Protein AF-A0A1R2BS13-F1 (afdb_monomer_lite)

pLDDT: mean 83.53, std 13.41, range [43.5, 97.75]

Foldseek 3Di:
DQVVLPHPVLQLVLLVQLLVLLCVDPVRNVVRVPDDPVVSSVVSVVLVVLLVVPDPPVVQVVLLVVQPPVQAALVNLVSSLVSSLVSCVVSPNDPVSNVSSSVRSVVNSVSHHPPDDPPD

Organism: NCBI:txid5963

InterPro domains:
  IPR009050 Globin-like superfamily [SSF46458] (3-111)
  IPR012292 Globin/Protoglobin [G3DSA:1.10.490.10] (1-117)

Radius of gyration: 13.78 Å; chains: 1; bounding box: 29×32×34 Å

Sequence (120 aa):
MINRYGGTKFWDEVADKFHEKLKADYYLRSFFERRCPIHAKAINLNIFRAGFGQEARYYVDAIKEAHEGRGITIEQFIRFTNCLRNTLIEEGVEESDIHLILERVGSYSSQVAEDYDDNY

Secondary structure (DSSP, 8-state):
-GGGGTSHHHHHHHHHHHHHHHHHSTTTHHHHTTS-HHHHHHHHHHHHHHHTTSSTTHHHHHHHHHHTTS---HHHHHHHHHHHHHHHHHTT--HHHHHHHHHHHHTTHHHH-TT--S--

Structure (mmCIF, N/CA/C/O backbone):
data_AF-A0A1R2BS13-F1
#
_entry.id   AF-A0A1R2BS13-F1
#
loop_
_atom_site.group_PDB
_atom_site.id
_atom_site.type_symbol
_atom_site.label_atom_id
_atom_site.label_alt_id
_atom_site.label_comp_id
_atom_site.label_asym_id
_atom_site.label_entity_id
_atom_site.label_seq_id
_atom_site.pdbx_PDB_ins_code
_atom_site.Cartn_x
_atom_site.Cartn_y
_atom_site.Cartn_z
_atom_site.occupancy
_atom_site.B_iso_or_equiv
_atom_site.auth_seq_id
_atom_site.auth_comp_id
_atom_site.auth_asym_id
_atom_site.auth_atom_id
_atom_site.pdbx_PDB_model_num
ATOM 1 N N . MET A 1 1 ? -1.529 0.289 18.828 1.00 78.00 1 MET A N 1
ATOM 2 C CA . MET A 1 1 ? -2.310 0.388 17.577 1.00 78.00 1 MET A CA 1
ATOM 3 C C . MET A 1 1 ? -3.242 -0.808 17.371 1.00 78.00 1 MET A C 1
ATOM 5 O O . MET A 1 1 ? -4.441 -0.597 17.389 1.00 78.00 1 MET A O 1
ATOM 9 N N . ILE A 1 2 ? -2.753 -2.057 17.289 1.00 79.19 2 ILE A N 1
ATOM 10 C CA . ILE A 1 2 ? -3.597 -3.244 16.995 1.00 79.19 2 ILE A CA 1
ATOM 11 C C . ILE A 1 2 ? -4.868 -3.350 17.862 1.00 79.19 2 ILE A C 1
ATOM 13 O O . ILE A 1 2 ? -5.973 -3.415 17.331 1.00 79.19 2 ILE A O 1
ATOM 17 N N . ASN A 1 3 ? -4.728 -3.309 19.191 1.00 85.38 3 ASN A N 1
ATOM 18 C CA . ASN A 1 3 ? -5.862 -3.471 20.114 1.00 85.38 3 ASN A CA 1
ATOM 19 C C . ASN A 1 3 ? -6.850 -2.293 20.101 1.00 85.38 3 ASN A C 1
ATOM 21 O O . ASN A 1 3 ? -7.991 -2.466 20.515 1.00 85.38 3 ASN A O 1
ATOM 25 N N . ARG A 1 4 ? -6.432 -1.115 19.617 1.00 88.31 4 ARG A N 1
ATOM 26 C CA . ARG A 1 4 ? -7.264 0.099 19.583 1.00 88.31 4 ARG A CA 1
ATOM 27 C C . ARG A 1 4 ? -8.486 -0.069 18.679 1.00 88.31 4 ARG A C 1
ATOM 29 O O . ARG A 1 4 ? -9.536 0.477 18.983 1.00 88.31 4 ARG A O 1
ATOM 36 N N . TYR A 1 5 ? -8.343 -0.857 17.617 1.00 88.75 5 TYR A N 1
ATOM 37 C CA . TYR A 1 5 ? -9.367 -1.045 16.593 1.00 88.75 5 TYR A CA 1
ATOM 38 C C . TYR A 1 5 ? -10.061 -2.412 16.674 1.00 88.75 5 TYR A C 1
ATOM 40 O O . TYR A 1 5 ? -10.667 -2.852 15.715 1.00 88.75 5 TYR A O 1
ATOM 48 N N . GLY A 1 6 ? -9.982 -3.123 17.805 1.00 85.81 6 GLY A N 1
ATOM 49 C CA . GLY A 1 6 ? -10.610 -4.449 17.939 1.00 85.81 6 GLY A CA 1
ATOM 50 C C . GLY A 1 6 ? -9.686 -5.629 17.616 1.00 85.81 6 GLY A C 1
ATOM 51 O O . GLY A 1 6 ? -10.146 -6.760 17.455 1.00 85.81 6 GLY A O 1
ATOM 52 N N . GLY A 1 7 ? -8.372 -5.394 17.576 1.00 87.12 7 GLY A N 1
ATOM 53 C CA . GLY A 1 7 ? -7.369 -6.452 17.481 1.00 87.12 7 GLY A CA 1
ATOM 54 C C . GLY A 1 7 ? -7.255 -7.060 16.084 1.00 87.12 7 GLY A C 1
ATOM 55 O O . GLY A 1 7 ? -7.619 -6.447 15.085 1.00 87.12 7 GLY A O 1
ATOM 56 N N . THR A 1 8 ? -6.717 -8.279 16.003 1.00 82.00 8 THR A N 1
ATOM 57 C CA . THR A 1 8 ? -6.395 -8.948 14.730 1.00 82.00 8 THR A CA 1
ATOM 58 C C . THR A 1 8 ? -7.591 -9.080 13.794 1.00 82.00 8 THR A C 1
ATOM 60 O O . THR A 1 8 ? -7.423 -8.921 12.594 1.00 82.00 8 THR A O 1
ATOM 63 N N . LYS A 1 9 ? -8.798 -9.305 14.326 1.00 86.56 9 LYS A N 1
ATOM 64 C CA . LYS A 1 9 ? -10.006 -9.458 13.506 1.00 86.56 9 LYS A CA 1
ATOM 65 C C . LYS A 1 9 ? -10.280 -8.224 12.638 1.00 86.56 9 LYS A C 1
ATOM 67 O O . LYS A 1 9 ? -10.570 -8.370 11.460 1.00 86.56 9 LYS A O 1
ATOM 72 N N . PHE A 1 10 ? -10.146 -7.029 13.205 1.00 89.88 10 PHE A N 1
ATOM 73 C CA . PHE A 1 10 ? -10.323 -5.789 12.453 1.00 89.88 10 PHE A CA 1
ATOM 74 C C . PHE A 1 10 ? -9.288 -5.656 11.336 1.00 89.88 10 PHE A C 1
ATOM 76 O O . PHE A 1 10 ? -9.630 -5.386 10.192 1.00 89.88 10 PHE A O 1
ATO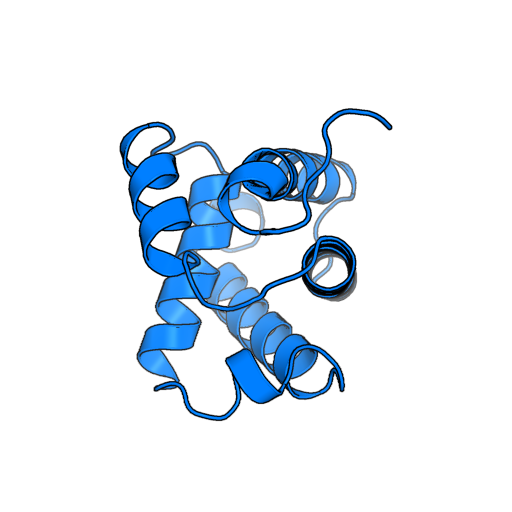M 83 N N . TRP A 1 11 ? -8.014 -5.909 11.642 1.00 86.56 11 TRP A N 1
ATOM 84 C CA . TRP A 1 11 ? -6.940 -5.790 10.652 1.00 86.56 11 TRP A CA 1
ATOM 85 C C . TRP A 1 11 ? -7.000 -6.866 9.563 1.00 86.56 11 TRP A C 1
ATOM 87 O O . TRP A 1 11 ? -6.569 -6.614 8.442 1.00 86.56 11 TRP A O 1
ATOM 97 N N . ASP A 1 12 ? -7.572 -8.031 9.864 1.00 84.50 12 ASP A N 1
ATOM 98 C CA . ASP A 1 12 ? -7.918 -9.047 8.872 1.00 84.50 12 ASP A CA 1
ATOM 99 C C . ASP A 1 12 ? -8.978 -8.527 7.887 1.00 84.50 12 ASP A C 1
ATOM 101 O O . ASP A 1 12 ? -8.808 -8.663 6.679 1.00 84.50 12 ASP A O 1
ATOM 105 N N . GLU A 1 13 ? -10.044 -7.899 8.388 1.00 88.62 13 GLU A N 1
ATOM 106 C CA . GLU A 1 13 ? -11.114 -7.329 7.555 1.00 88.62 13 GLU A CA 1
ATOM 107 C C . GLU A 1 13 ? -10.601 -6.154 6.701 1.00 88.62 13 GLU A C 1
ATOM 109 O O . GLU A 1 13 ? -10.913 -6.062 5.510 1.00 88.62 13 GLU A O 1
ATOM 114 N N . VAL A 1 14 ? -9.739 -5.303 7.270 1.00 90.50 14 VAL A N 1
ATOM 115 C CA . VAL A 1 14 ? -9.042 -4.228 6.542 1.00 90.50 14 VAL A CA 1
ATOM 116 C C . VAL A 1 14 ? -8.163 -4.818 5.432 1.00 90.50 14 VAL A C 1
ATOM 118 O O . VAL A 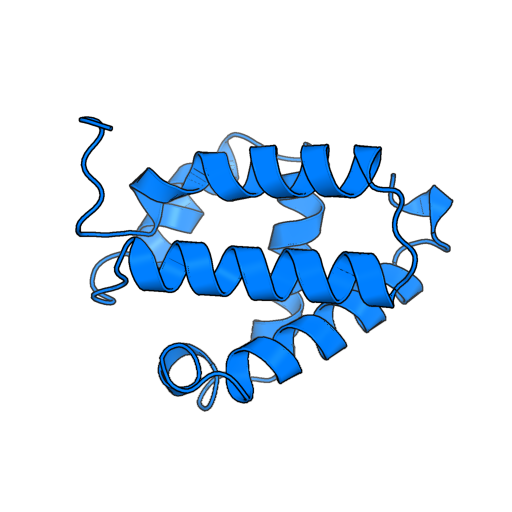1 14 ? -8.171 -4.320 4.307 1.00 90.50 14 VAL A O 1
ATOM 121 N N . ALA A 1 15 ? -7.419 -5.893 5.712 1.00 86.69 15 ALA A N 1
ATOM 122 C CA . ALA A 1 15 ? -6.557 -6.557 4.735 1.00 86.69 15 ALA A CA 1
ATOM 123 C C . ALA A 1 15 ? -7.341 -7.148 3.554 1.00 86.69 15 ALA A C 1
ATOM 125 O O . ALA A 1 15 ? -6.869 -7.067 2.414 1.00 86.69 15 ALA A O 1
ATOM 126 N N . ASP A 1 16 ? -8.523 -7.710 3.814 1.00 87.62 16 ASP A N 1
ATOM 127 C CA . ASP A 1 16 ? -9.402 -8.265 2.783 1.00 87.62 16 ASP A CA 1
ATOM 128 C C . ASP A 1 16 ? -9.967 -7.144 1.888 1.00 87.62 16 ASP A C 1
ATOM 130 O O . ASP A 1 16 ? -9.863 -7.211 0.660 1.00 87.62 16 ASP A O 1
ATOM 134 N N . LYS A 1 17 ? -10.472 -6.051 2.479 1.00 91.75 17 LYS A N 1
ATOM 135 C CA . LYS A 1 17 ? -10.977 -4.884 1.728 1.00 91.75 17 LYS A CA 1
ATOM 136 C C . LYS A 1 17 ? -9.887 -4.191 0.915 1.00 91.75 17 LYS A C 1
ATOM 138 O O . LYS A 1 17 ? -10.116 -3.815 -0.236 1.00 91.75 17 LYS A O 1
ATOM 143 N N . PHE A 1 18 ? -8.688 -4.072 1.481 1.00 91.94 18 PHE A N 1
ATOM 144 C CA . PHE A 1 18 ? -7.534 -3.532 0.774 1.00 91.94 18 PHE A CA 1
ATOM 145 C C . PHE A 1 18 ? -7.190 -4.381 -0.455 1.00 91.94 18 PHE A C 1
ATOM 147 O O . PHE A 1 18 ? -6.974 -3.839 -1.539 1.00 91.94 18 PHE A O 1
ATOM 154 N N . HIS A 1 19 ? -7.205 -5.711 -0.321 1.00 87.88 19 HIS A N 1
ATOM 155 C CA . HIS A 1 19 ? -6.928 -6.612 -1.437 1.00 87.88 19 HIS A CA 1
ATOM 156 C C . HIS A 1 19 ? -7.928 -6.455 -2.587 1.00 87.88 19 HIS A C 1
ATOM 158 O O . HIS A 1 19 ? -7.529 -6.419 -3.753 1.00 87.88 19 HIS A O 1
ATOM 164 N N . GLU A 1 20 ? -9.215 -6.312 -2.274 1.00 90.94 20 GLU A N 1
ATOM 165 C CA . GLU A 1 20 ? -10.234 -6.096 -3.301 1.00 90.94 20 GLU A CA 1
ATOM 166 C C . GLU A 1 20 ? -10.038 -4.762 -4.035 1.00 90.94 20 GLU A C 1
ATOM 168 O O . GLU A 1 20 ? -10.183 -4.722 -5.257 1.00 90.94 20 GLU A O 1
ATOM 173 N N . LYS A 1 21 ? -9.594 -3.695 -3.353 1.00 93.62 21 LYS A N 1
ATOM 174 C CA . LYS A 1 21 ? -9.224 -2.439 -4.033 1.00 93.62 21 LYS A CA 1
ATOM 175 C C . LYS A 1 21 ? -8.027 -2.611 -4.968 1.00 93.62 21 LYS A C 1
ATOM 177 O O . LYS A 1 21 ? -8.067 -2.114 -6.089 1.00 93.62 21 LYS A O 1
ATOM 182 N N . LEU A 1 22 ? -7.000 -3.357 -4.554 1.00 92.12 22 LEU A N 1
ATOM 183 C CA . LEU A 1 22 ? -5.838 -3.646 -5.407 1.00 92.12 22 LEU A CA 1
ATOM 184 C C . LEU A 1 22 ? -6.222 -4.430 -6.672 1.00 92.12 22 LEU A C 1
ATOM 186 O O . LEU A 1 22 ? -5.651 -4.202 -7.734 1.00 92.12 22 LEU A O 1
ATOM 190 N N . LYS A 1 23 ? -7.197 -5.340 -6.576 1.00 91.50 23 LYS A N 1
ATOM 191 C CA . LYS A 1 23 ? -7.719 -6.100 -7.724 1.00 91.50 23 LYS A CA 1
ATOM 192 C C . LYS A 1 23 ? -8.657 -5.287 -8.614 1.00 91.50 23 LYS A C 1
ATOM 194 O O . LYS A 1 23 ? -8.718 -5.539 -9.813 1.00 91.50 23 LYS A O 1
ATOM 199 N N . ALA A 1 24 ? -9.400 -4.345 -8.040 1.00 94.44 24 ALA A N 1
ATOM 200 C CA . ALA A 1 24 ? -10.271 -3.448 -8.795 1.00 94.44 24 ALA A CA 1
ATOM 201 C C . ALA A 1 24 ? -9.477 -2.405 -9.594 1.00 94.44 24 ALA A C 1
ATOM 203 O O . ALA A 1 24 ? -9.972 -1.841 -10.570 1.00 94.44 24 ALA A O 1
ATOM 204 N N . ASP A 1 25 ? -8.240 -2.148 -9.187 1.00 95.69 25 ASP A N 1
ATOM 205 C CA . ASP A 1 25 ? -7.389 -1.166 -9.813 1.00 95.69 25 ASP A CA 1
ATOM 206 C C . ASP A 1 25 ? -6.725 -1.688 -11.108 1.00 95.69 25 ASP A C 1
ATOM 208 O O . ASP A 1 25 ? -5.990 -2.674 -11.103 1.00 95.69 25 ASP A O 1
ATOM 212 N N . TYR A 1 26 ? -6.926 -0.976 -12.224 1.00 95.56 26 TYR A N 1
ATOM 213 C CA . TYR A 1 26 ? -6.441 -1.378 -13.551 1.00 95.56 26 TYR A CA 1
ATOM 214 C C . TYR A 1 26 ? -4.917 -1.572 -13.657 1.00 95.56 26 TYR A C 1
ATOM 216 O O . TYR A 1 26 ? -4.477 -2.473 -14.370 1.00 95.56 26 TYR A O 1
ATOM 224 N N . TYR A 1 27 ? -4.112 -0.760 -12.967 1.00 94.94 27 TYR A N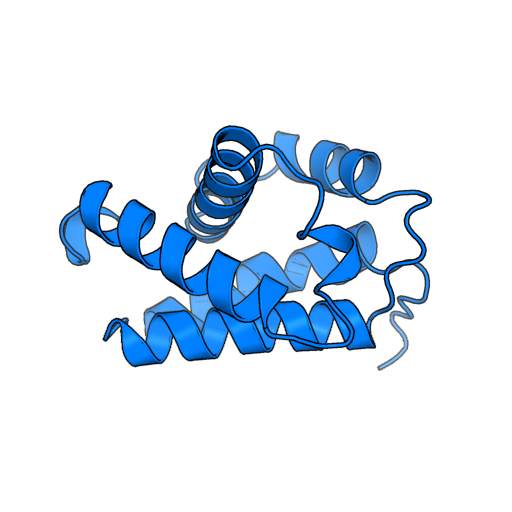 1
ATOM 225 C CA . TYR A 1 27 ? -2.648 -0.832 -13.062 1.00 94.94 27 TYR A CA 1
ATOM 226 C C . TYR A 1 27 ? -2.035 -1.775 -12.025 1.00 94.94 27 TYR A C 1
ATOM 228 O O . TYR A 1 27 ? -0.865 -2.131 -12.156 1.00 94.94 27 TYR A O 1
ATOM 236 N N . LEU A 1 28 ? -2.800 -2.175 -11.003 1.00 93.12 28 LEU A N 1
ATOM 237 C CA . LEU A 1 28 ? -2.330 -3.065 -9.939 1.00 93.12 28 LEU A CA 1
ATOM 238 C C . LEU A 1 28 ? -2.842 -4.500 -10.099 1.00 93.12 28 LEU A C 1
ATOM 240 O O . LEU A 1 28 ? -2.139 -5.441 -9.731 1.00 93.12 28 LEU A O 1
ATOM 244 N N . ARG A 1 29 ? -4.032 -4.694 -10.683 1.00 91.88 29 ARG A N 1
ATOM 245 C CA . ARG A 1 29 ? -4.739 -5.987 -10.757 1.00 91.88 29 ARG A CA 1
ATOM 246 C C . ARG A 1 29 ? -3.869 -7.164 -11.188 1.00 91.88 29 ARG A C 1
ATOM 248 O O . ARG A 1 29 ? -3.943 -8.228 -10.577 1.00 91.88 29 ARG A O 1
ATOM 255 N N . SER A 1 30 ? -3.006 -6.990 -12.188 1.00 90.69 30 SER A N 1
ATOM 256 C CA . SER A 1 30 ? -2.179 -8.067 -12.748 1.00 90.69 30 SER A CA 1
ATOM 257 C C . SER A 1 30 ? -1.207 -8.664 -11.723 1.00 90.69 30 SER A C 1
ATOM 259 O O . SER A 1 30 ? -0.912 -9.859 -11.787 1.00 90.69 30 SER A O 1
ATOM 261 N N . PHE A 1 31 ? -0.766 -7.878 -10.736 1.00 87.38 31 PHE A N 1
ATOM 262 C CA . PHE A 1 31 ? 0.112 -8.334 -9.657 1.00 87.38 31 PHE A CA 1
ATOM 263 C C . PHE A 1 31 ? -0.623 -9.157 -8.585 1.00 87.38 31 PHE A C 1
ATOM 265 O O . PHE A 1 31 ? 0.026 -9.904 -7.839 1.00 87.38 31 PHE A O 1
ATOM 272 N N . PHE A 1 32 ? -1.955 -9.040 -8.508 1.00 85.06 32 PHE A N 1
ATOM 273 C CA . PHE A 1 32 ? -2.779 -9.566 -7.413 1.00 85.06 32 PHE A CA 1
ATOM 274 C C . PHE A 1 32 ? -3.829 -10.608 -7.848 1.00 85.06 32 PHE A C 1
ATOM 276 O O . PHE A 1 32 ? -4.198 -11.445 -7.032 1.00 85.06 32 PHE A O 1
ATOM 283 N N . GLU A 1 33 ? -4.248 -10.648 -9.119 1.00 81.12 33 GLU A N 1
ATOM 284 C CA . GLU A 1 33 ? -5.274 -11.576 -9.641 1.00 81.12 33 GLU A CA 1
ATOM 285 C C . GLU A 1 33 ? -4.894 -13.065 -9.551 1.00 81.12 33 GLU A C 1
ATOM 287 O O . GLU A 1 33 ? -5.764 -13.919 -9.401 1.00 81.12 33 GLU A O 1
ATOM 292 N N . ARG A 1 34 ? -3.602 -13.402 -9.661 1.00 67.94 34 ARG A N 1
ATOM 293 C CA . ARG A 1 34 ? -3.129 -14.799 -9.755 1.00 67.94 34 ARG A CA 1
ATOM 294 C C . ARG A 1 34 ? -2.651 -15.396 -8.431 1.00 67.94 34 ARG A C 1
ATOM 296 O O . ARG A 1 34 ? -2.141 -16.516 -8.420 1.00 67.94 34 ARG A O 1
ATOM 303 N N . ARG A 1 35 ? -2.745 -14.659 -7.321 1.00 65.19 35 ARG A N 1
ATOM 304 C CA . ARG A 1 35 ? -2.180 -15.105 -6.040 1.00 65.19 35 ARG A CA 1
ATOM 305 C C . ARG A 1 35 ? -3.175 -15.936 -5.242 1.00 65.19 35 ARG A C 1
ATOM 307 O O . ARG A 1 35 ? -4.371 -15.669 -5.235 1.00 65.19 35 ARG A O 1
ATOM 314 N N . CYS A 1 36 ? -2.651 -16.920 -4.511 1.00 57.84 36 CYS A N 1
ATOM 315 C CA . CYS A 1 36 ? -3.418 -17.635 -3.497 1.00 57.84 36 CYS A CA 1
ATOM 316 C C . CYS A 1 36 ? -3.991 -16.623 -2.481 1.00 57.84 36 CYS A C 1
ATOM 318 O O . CYS A 1 36 ? -3.203 -15.863 -1.907 1.00 57.84 36 CYS A O 1
ATOM 320 N N . PRO A 1 37 ? -5.310 -16.622 -2.207 1.00 58.44 37 PRO A N 1
ATOM 321 C CA . PRO A 1 37 ? -5.935 -15.683 -1.269 1.00 58.44 37 PRO A CA 1
ATOM 322 C C . PRO A 1 37 ? -5.292 -15.692 0.126 1.00 58.44 37 PRO A C 1
ATOM 324 O O . PRO A 1 37 ? -5.096 -14.643 0.732 1.00 58.44 37 PRO A O 1
ATOM 327 N N . ILE A 1 38 ? -4.863 -16.868 0.601 1.00 56.00 38 ILE A N 1
ATOM 328 C CA . ILE A 1 38 ? -4.166 -17.032 1.889 1.00 56.00 38 ILE A CA 1
ATOM 329 C C . ILE A 1 38 ? -2.815 -16.300 1.880 1.00 56.00 38 ILE A C 1
ATOM 331 O O . ILE A 1 38 ? -2.429 -15.674 2.865 1.00 56.00 38 ILE A O 1
ATOM 335 N N . HIS A 1 39 ? -2.102 -16.346 0.754 1.00 59.59 39 HIS A N 1
ATOM 336 C CA . HIS A 1 39 ? -0.808 -15.688 0.598 1.00 59.59 39 HIS A CA 1
ATOM 337 C C . HIS A 1 39 ? -0.959 -14.166 0.459 1.00 59.59 39 HIS A C 1
ATOM 339 O O . HIS A 1 39 ? -0.188 -13.416 1.052 1.00 59.59 39 HIS A O 1
ATOM 345 N N . ALA A 1 40 ? -1.986 -13.700 -0.258 1.00 61.44 40 ALA A N 1
ATOM 346 C CA . ALA A 1 40 ? -2.311 -12.278 -0.352 1.00 61.44 40 ALA A CA 1
ATOM 347 C C . ALA A 1 40 ? -2.688 -11.683 1.015 1.00 61.44 40 ALA A C 1
ATOM 349 O O . ALA A 1 40 ? -2.170 -10.633 1.396 1.00 61.44 40 ALA A O 1
ATOM 350 N N . LYS A 1 41 ? -3.504 -12.399 1.798 1.00 63.47 41 LYS A N 1
ATOM 351 C CA . LYS A 1 41 ? -3.863 -12.006 3.165 1.00 63.47 41 LYS A CA 1
ATOM 352 C C . LYS A 1 41 ? -2.643 -11.933 4.088 1.00 63.47 41 LYS A C 1
ATOM 354 O O . LYS A 1 41 ? -2.498 -10.969 4.835 1.00 63.47 41 LYS A O 1
ATOM 359 N N . ALA A 1 42 ? -1.730 -12.903 4.004 1.00 60.28 42 ALA A N 1
ATOM 360 C CA . ALA A 1 42 ? -0.494 -12.892 4.790 1.00 60.28 42 ALA A CA 1
ATOM 361 C C . ALA A 1 42 ? 0.413 -11.695 4.446 1.00 60.28 42 ALA A C 1
ATOM 363 O O . ALA A 1 42 ? 0.944 -11.054 5.351 1.00 60.28 42 ALA A O 1
ATOM 364 N N . ILE A 1 43 ? 0.546 -11.355 3.159 1.00 65.81 43 ILE A N 1
ATOM 365 C CA . ILE A 1 43 ? 1.296 -10.171 2.705 1.00 65.81 43 ILE A CA 1
ATOM 366 C C . ILE A 1 43 ? 0.657 -8.885 3.244 1.00 65.81 43 ILE A C 1
ATOM 368 O O . ILE A 1 43 ? 1.357 -8.033 3.789 1.00 65.81 43 ILE A O 1
ATOM 372 N N . ASN A 1 44 ? -0.668 -8.766 3.168 1.00 67.94 44 ASN A N 1
ATOM 373 C CA . ASN A 1 44 ? -1.384 -7.587 3.655 1.00 67.94 44 ASN A CA 1
ATOM 374 C C . ASN A 1 44 ? -1.272 -7.427 5.177 1.00 67.94 44 ASN A C 1
ATOM 376 O O . ASN A 1 44 ? -1.022 -6.330 5.666 1.00 67.94 44 ASN A O 1
ATOM 380 N N . LEU A 1 45 ? -1.354 -8.517 5.943 1.00 68.69 45 LEU A N 1
ATOM 381 C CA . LEU A 1 45 ? -1.121 -8.480 7.390 1.00 68.69 45 LEU A CA 1
ATOM 382 C C . LEU A 1 45 ? 0.311 -8.080 7.744 1.00 68.69 45 LEU A C 1
ATOM 384 O O . LEU A 1 45 ? 0.535 -7.361 8.719 1.00 68.69 45 LEU A O 1
ATOM 388 N N . ASN A 1 46 ? 1.277 -8.519 6.944 1.00 67.62 46 ASN A N 1
ATOM 389 C CA . ASN A 1 46 ? 2.672 -8.139 7.103 1.00 67.62 46 ASN A CA 1
ATOM 390 C C . ASN A 1 46 ? 2.897 -6.642 6.839 1.00 67.62 46 ASN A C 1
ATOM 392 O O . ASN A 1 46 ? 3.671 -6.027 7.567 1.00 67.62 46 ASN A O 1
ATOM 396 N N . ILE A 1 47 ? 2.160 -6.028 5.906 1.00 70.56 47 ILE A N 1
ATOM 397 C CA . ILE A 1 47 ? 2.166 -4.569 5.692 1.00 70.56 47 ILE A CA 1
ATOM 398 C C . ILE A 1 47 ? 1.706 -3.830 6.953 1.00 70.56 47 ILE A C 1
ATOM 400 O O . ILE A 1 47 ? 2.391 -2.916 7.409 1.00 70.56 47 ILE A O 1
ATOM 404 N N . PHE A 1 48 ? 0.607 -4.262 7.578 1.00 71.12 48 PHE A N 1
ATOM 405 C CA . PHE A 1 48 ? 0.135 -3.645 8.823 1.00 71.12 48 PHE A CA 1
ATOM 406 C C . PHE A 1 48 ? 1.130 -3.838 9.969 1.00 71.12 48 PHE A C 1
ATOM 408 O O . PHE A 1 48 ? 1.471 -2.886 10.665 1.00 71.12 48 PHE A O 1
ATOM 415 N N . ARG A 1 49 ? 1.677 -5.047 10.134 1.00 69.06 49 ARG A N 1
ATOM 416 C CA . ARG A 1 49 ? 2.698 -5.337 11.159 1.00 69.06 49 ARG A CA 1
ATOM 417 C C . ARG A 1 49 ? 3.972 -4.512 10.971 1.00 69.06 49 ARG A C 1
ATOM 419 O O . ARG A 1 49 ? 4.508 -4.009 11.960 1.00 69.06 49 ARG A O 1
ATOM 426 N N . ALA A 1 50 ? 4.428 -4.347 9.729 1.00 65.69 50 ALA A N 1
ATOM 427 C CA . ALA A 1 50 ? 5.557 -3.489 9.385 1.00 65.69 50 ALA A CA 1
ATOM 428 C C . ALA A 1 50 ? 5.246 -2.013 9.678 1.00 65.69 50 ALA A C 1
ATOM 430 O O . ALA A 1 50 ? 6.085 -1.325 10.266 1.00 65.69 50 ALA A O 1
ATOM 431 N N . GLY A 1 51 ? 4.022 -1.569 9.355 1.00 66.75 51 GLY A N 1
ATOM 432 C CA . GLY A 1 51 ? 3.447 -0.266 9.706 1.00 66.75 51 GLY A CA 1
ATOM 433 C C . GLY A 1 51 ? 3.458 0.022 11.209 1.00 66.75 51 GLY A C 1
ATOM 434 O O . GLY A 1 51 ? 3.741 1.135 11.635 1.00 66.75 51 GLY A O 1
ATOM 435 N N . PHE A 1 52 ? 3.231 -1.003 12.033 1.00 71.94 52 PHE A N 1
ATOM 436 C CA . PHE A 1 52 ? 3.218 -0.888 13.495 1.00 71.94 52 PHE A CA 1
ATOM 437 C C . PHE A 1 52 ? 4.603 -0.981 14.153 1.00 71.94 52 PHE A C 1
ATOM 439 O O . PHE A 1 52 ? 4.686 -0.985 15.381 1.00 71.94 52 PHE A O 1
ATOM 446 N N . GLY A 1 53 ? 5.681 -1.080 13.367 1.00 62.25 53 GLY A N 1
ATOM 447 C CA . GLY A 1 53 ? 7.059 -1.022 13.862 1.00 62.25 53 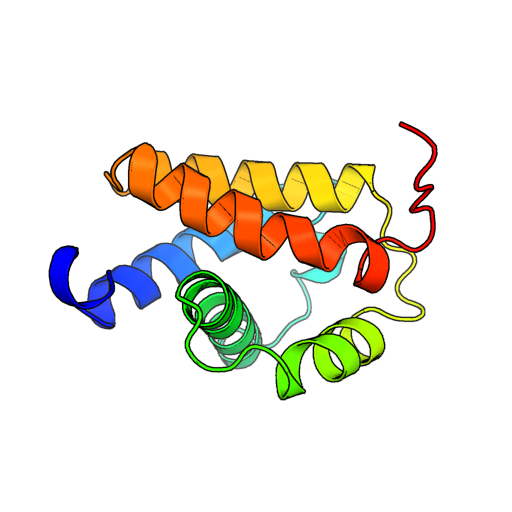GLY A CA 1
ATOM 448 C C . GLY A 1 53 ? 7.557 -2.269 14.600 1.00 62.25 53 GLY A C 1
ATOM 449 O O . GLY A 1 53 ? 8.594 -2.191 15.252 1.00 62.25 53 GLY A O 1
ATOM 450 N N . GLN A 1 54 ? 6.862 -3.412 14.519 1.00 60.59 54 GLN A N 1
ATOM 451 C CA . GLN A 1 54 ? 7.199 -4.567 15.364 1.00 60.59 54 GLN A CA 1
ATOM 452 C C . GLN A 1 54 ? 8.444 -5.361 14.920 1.00 60.59 54 GLN A C 1
ATOM 454 O O . GLN A 1 54 ? 9.038 -5.998 15.774 1.00 60.59 54 GLN A O 1
ATOM 459 N N . GLU A 1 55 ? 8.910 -5.300 13.662 1.00 57.69 55 GLU A N 1
ATOM 460 C CA . GLU A 1 55 ? 10.063 -6.109 13.187 1.00 57.69 55 GLU A CA 1
ATOM 461 C C . GLU A 1 55 ? 10.800 -5.449 11.991 1.00 57.69 55 GLU A C 1
ATOM 463 O O . GLU A 1 55 ? 10.748 -5.908 10.853 1.00 57.69 55 GLU A O 1
ATOM 468 N N . ALA A 1 56 ? 11.460 -4.306 12.206 1.00 54.06 56 ALA A N 1
ATOM 469 C CA . ALA A 1 56 ? 11.892 -3.421 11.115 1.00 54.06 56 ALA A CA 1
ATOM 470 C C . ALA A 1 56 ? 13.049 -3.921 10.223 1.00 54.06 56 ALA A C 1
ATOM 472 O O . ALA A 1 56 ? 13.086 -3.563 9.048 1.00 54.06 56 ALA A O 1
ATOM 473 N N . ARG A 1 57 ? 14.022 -4.672 10.762 1.00 50.47 57 ARG A N 1
ATOM 474 C CA . ARG A 1 57 ? 15.309 -4.903 10.070 1.00 50.47 57 ARG A CA 1
ATOM 475 C C . ARG A 1 57 ? 15.314 -6.122 9.143 1.00 50.47 57 ARG A C 1
ATOM 477 O O . ARG A 1 57 ? 15.842 -6.027 8.048 1.00 50.47 57 ARG A O 1
ATOM 484 N N . TYR A 1 58 ? 14.670 -7.219 9.540 1.00 51.84 58 TYR A N 1
ATOM 485 C CA . TYR A 1 58 ? 14.522 -8.424 8.705 1.00 51.84 58 TYR A CA 1
ATOM 486 C C . TYR A 1 58 ? 13.622 -8.190 7.474 1.00 51.84 58 TYR A C 1
ATOM 488 O O . TYR A 1 58 ? 13.663 -8.935 6.502 1.00 51.84 58 TYR A O 1
ATOM 496 N N . TYR A 1 59 ? 12.814 -7.129 7.504 1.00 70.56 59 TYR A N 1
ATOM 497 C CA . TYR A 1 59 ? 11.806 -6.857 6.487 1.00 70.56 59 TYR A CA 1
ATOM 498 C C . TYR A 1 59 ? 12.339 -6.204 5.214 1.00 70.56 59 TYR A C 1
ATOM 500 O O . TYR A 1 59 ? 11.746 -6.407 4.165 1.00 70.56 59 TYR A O 1
ATOM 508 N N . VAL A 1 60 ? 13.413 -5.413 5.274 1.00 72.81 60 VAL A N 1
ATOM 509 C CA . VAL A 1 60 ? 13.840 -4.599 4.119 1.00 72.81 60 VAL A CA 1
ATOM 510 C C . VAL A 1 60 ? 14.379 -5.479 2.991 1.00 72.81 60 VAL A C 1
ATOM 512 O O . VAL A 1 60 ? 13.907 -5.367 1.861 1.00 72.81 60 VAL A O 1
ATOM 515 N N . ASP A 1 61 ? 15.296 -6.399 3.303 1.00 78.81 61 ASP A N 1
ATOM 516 C CA . ASP A 1 61 ? 15.854 -7.327 2.312 1.00 78.81 61 ASP A CA 1
ATOM 517 C C . ASP A 1 61 ? 14.770 -8.254 1.752 1.00 78.81 61 ASP A C 1
ATOM 519 O O . ASP A 1 61 ? 14.672 -8.433 0.542 1.00 78.81 61 ASP A O 1
ATOM 523 N N . ALA A 1 62 ? 13.886 -8.758 2.619 1.00 80.69 62 ALA A N 1
ATOM 524 C CA . ALA A 1 62 ? 12.760 -9.590 2.208 1.00 80.69 62 ALA A CA 1
ATOM 525 C C . ALA A 1 62 ? 11.749 -8.829 1.330 1.00 80.69 62 ALA A C 1
ATOM 527 O O . ALA A 1 62 ? 11.188 -9.404 0.400 1.00 80.69 62 ALA A O 1
ATOM 528 N N . ILE A 1 63 ? 11.507 -7.537 1.596 1.00 82.62 63 ILE A N 1
ATOM 529 C CA . ILE A 1 63 ? 10.680 -6.684 0.733 1.00 82.62 63 ILE A CA 1
ATOM 530 C C . ILE A 1 63 ? 11.357 -6.525 -0.621 1.00 82.62 63 ILE A C 1
ATOM 532 O O . ILE A 1 63 ? 10.687 -6.727 -1.631 1.00 82.62 63 ILE A O 1
ATOM 536 N N . LYS A 1 64 ? 12.653 -6.202 -0.655 1.00 86.56 64 LYS A N 1
ATOM 537 C CA . LYS A 1 64 ? 13.382 -6.041 -1.913 1.00 86.56 64 LYS A CA 1
ATOM 538 C C . LYS A 1 64 ? 13.341 -7.327 -2.737 1.00 86.56 64 LYS A C 1
ATOM 540 O O . LYS A 1 64 ? 12.854 -7.301 -3.859 1.00 86.56 64 LYS A O 1
ATOM 545 N N . GLU A 1 65 ? 13.738 -8.458 -2.159 1.00 87.75 65 GLU A N 1
ATOM 546 C CA . GLU A 1 65 ? 13.720 -9.770 -2.822 1.00 87.75 65 GLU A CA 1
ATOM 547 C C . GLU A 1 65 ? 12.314 -10.137 -3.328 1.00 87.75 65 GLU A C 1
ATOM 549 O O . GLU A 1 65 ? 12.143 -10.653 -4.431 1.00 87.75 65 GLU A O 1
ATOM 554 N N . ALA A 1 66 ? 11.272 -9.829 -2.551 1.00 84.25 66 ALA A N 1
ATOM 555 C CA . ALA A 1 66 ? 9.900 -10.120 -2.945 1.00 84.25 66 ALA A CA 1
ATOM 556 C C . ALA A 1 66 ? 9.381 -9.248 -4.100 1.00 84.25 66 ALA A C 1
ATOM 558 O O . ALA A 1 66 ? 8.347 -9.609 -4.672 1.00 84.25 66 ALA A O 1
ATOM 559 N N . HIS A 1 67 ? 10.014 -8.117 -4.418 1.00 89.25 67 HIS A N 1
ATOM 560 C CA . HIS A 1 67 ? 9.557 -7.171 -5.446 1.00 89.25 67 HIS A CA 1
ATOM 561 C C . HIS A 1 67 ? 10.539 -6.995 -6.609 1.00 89.25 67 HIS A C 1
ATOM 563 O O . HIS A 1 67 ? 10.115 -6.539 -7.667 1.00 89.25 67 HIS A O 1
ATOM 569 N N . GLU A 1 68 ? 11.791 -7.422 -6.451 1.00 89.38 68 GLU A N 1
ATOM 570 C CA . GLU A 1 68 ? 12.829 -7.373 -7.476 1.00 89.38 68 GLU A CA 1
ATOM 571 C C . GLU A 1 68 ? 12.417 -8.121 -8.755 1.00 89.38 68 GLU A C 1
ATOM 573 O O . GLU A 1 68 ? 11.892 -9.239 -8.718 1.00 89.38 68 GLU A O 1
ATOM 578 N N . GLY A 1 69 ? 12.646 -7.485 -9.907 1.00 92.06 69 GLY A N 1
ATOM 579 C CA . GLY A 1 69 ? 12.374 -8.054 -11.225 1.00 92.06 69 GLY A CA 1
ATOM 580 C C . GLY A 1 69 ? 10.888 -8.130 -11.578 1.00 92.06 69 GLY A C 1
ATOM 581 O O . GLY A 1 69 ? 10.508 -8.889 -12.474 1.00 92.06 69 GLY A O 1
ATOM 582 N N . ARG A 1 70 ? 10.027 -7.383 -10.875 1.00 90.94 70 ARG A N 1
ATOM 583 C CA . ARG A 1 70 ? 8.584 -7.313 -11.158 1.00 90.94 70 ARG A CA 1
ATOM 584 C C . ARG A 1 70 ? 8.189 -6.116 -12.014 1.00 90.94 70 ARG A C 1
ATOM 586 O O . ARG A 1 70 ? 7.027 -6.060 -12.417 1.00 90.94 70 ARG A O 1
ATOM 593 N N . GLY A 1 71 ? 9.111 -5.196 -12.299 1.00 93.69 71 GLY A N 1
ATOM 594 C CA . GLY A 1 71 ? 8.849 -4.002 -13.103 1.00 93.69 71 GLY A CA 1
ATOM 595 C C . GLY A 1 71 ? 7.840 -3.059 -12.451 1.00 93.69 71 GLY A C 1
ATOM 596 O O . GLY A 1 71 ? 7.039 -2.443 -13.152 1.00 93.69 71 GLY A O 1
ATOM 597 N N . ILE A 1 72 ? 7.813 -3.014 -11.114 1.00 94.19 72 ILE A N 1
ATOM 598 C CA . ILE A 1 72 ? 6.904 -2.141 -10.369 1.00 94.19 72 ILE A CA 1
ATOM 599 C C . ILE A 1 72 ? 7.426 -0.711 -10.460 1.00 94.19 72 ILE A C 1
ATOM 601 O O . ILE A 1 72 ? 8.588 -0.460 -10.144 1.00 94.19 72 ILE A O 1
ATOM 605 N N . THR A 1 73 ? 6.560 0.218 -10.858 1.00 96.31 73 THR A N 1
ATOM 606 C CA . THR A 1 73 ? 6.898 1.643 -10.934 1.00 96.31 73 THR A CA 1
ATOM 607 C C . THR A 1 73 ? 6.536 2.399 -9.658 1.00 96.31 73 THR A C 1
ATOM 609 O O . THR A 1 73 ? 5.668 1.980 -8.883 1.00 96.31 73 THR A O 1
ATOM 612 N N . ILE A 1 74 ? 7.135 3.570 -9.459 1.00 95.62 74 ILE A N 1
ATOM 613 C CA . ILE A 1 74 ? 6.809 4.485 -8.367 1.00 95.62 74 ILE A CA 1
ATOM 614 C C . ILE A 1 74 ? 5.356 4.951 -8.457 1.00 95.62 74 ILE A C 1
ATOM 616 O O . ILE A 1 74 ? 4.668 5.045 -7.443 1.00 95.62 74 ILE A O 1
ATOM 620 N N . GLU A 1 75 ? 4.834 5.137 -9.671 1.00 96.38 75 GLU A N 1
ATOM 621 C CA . GLU A 1 75 ? 3.420 5.440 -9.892 1.00 96.38 75 GLU A CA 1
ATOM 622 C C . GLU A 1 75 ? 2.522 4.299 -9.385 1.00 96.38 75 GLU A C 1
ATOM 624 O O . GLU A 1 75 ? 1.540 4.538 -8.680 1.00 96.38 75 GLU A O 1
ATOM 629 N N . GLN A 1 76 ? 2.867 3.043 -9.681 1.00 95.69 76 GLN A N 1
ATOM 630 C CA . GLN A 1 76 ? 2.130 1.885 -9.173 1.00 95.69 76 GLN A CA 1
ATOM 631 C C . GLN A 1 76 ? 2.233 1.774 -7.647 1.00 95.69 76 GLN A C 1
ATOM 633 O O . GLN A 1 76 ? 1.232 1.489 -6.987 1.00 95.69 76 GLN A O 1
ATOM 638 N N . PHE A 1 77 ? 3.396 2.070 -7.065 1.00 94.25 77 PHE A N 1
ATOM 639 C CA . PHE A 1 77 ? 3.565 2.120 -5.615 1.00 94.25 77 PHE A CA 1
ATOM 640 C C . PHE A 1 77 ? 2.688 3.204 -4.961 1.00 94.25 77 PHE A C 1
ATOM 642 O O . PHE A 1 77 ? 2.000 2.933 -3.977 1.00 94.25 77 PHE A O 1
ATOM 649 N N . ILE A 1 78 ? 2.622 4.406 -5.540 1.00 95.81 78 ILE A N 1
ATOM 650 C CA . ILE A 1 78 ? 1.734 5.489 -5.080 1.00 95.81 78 ILE A CA 1
ATOM 651 C C . ILE A 1 78 ? 0.263 5.066 -5.176 1.00 95.81 78 ILE A C 1
ATOM 653 O O . ILE A 1 78 ? -0.547 5.329 -4.286 1.00 95.81 78 ILE A O 1
ATOM 657 N N . ARG A 1 79 ? -0.121 4.371 -6.247 1.00 96.81 79 ARG A N 1
ATOM 658 C CA . ARG A 1 79 ? -1.496 3.879 -6.403 1.00 96.81 79 ARG A CA 1
ATOM 659 C C . ARG A 1 79 ? -1.833 2.802 -5.366 1.00 96.81 79 ARG A C 1
ATOM 661 O O . ARG A 1 79 ? -2.942 2.797 -4.827 1.00 96.81 79 ARG A O 1
ATOM 668 N N . PHE A 1 80 ? -0.868 1.951 -5.022 1.00 94.56 80 PHE A N 1
ATOM 669 C CA . PHE A 1 80 ? -0.973 0.996 -3.920 1.00 94.56 80 PHE A CA 1
ATOM 670 C C . PHE A 1 80 ? -1.170 1.703 -2.565 1.00 94.56 80 PHE A C 1
ATOM 672 O O . PHE A 1 80 ? -2.102 1.358 -1.833 1.00 94.56 80 PHE A O 1
ATOM 679 N N . THR A 1 81 ? -0.372 2.727 -2.239 1.00 94.44 81 THR A N 1
ATOM 680 C CA . THR A 1 81 ? -0.516 3.467 -0.969 1.00 94.44 81 THR A CA 1
ATOM 681 C C . THR A 1 81 ? -1.816 4.272 -0.907 1.00 94.44 81 THR A C 1
ATOM 683 O O . THR A 1 81 ? -2.421 4.370 0.160 1.00 94.44 81 THR A O 1
ATOM 686 N N . ASN A 1 82 ? -2.328 4.753 -2.043 1.00 97.12 82 ASN A N 1
ATOM 687 C CA . ASN A 1 82 ? -3.654 5.371 -2.129 1.00 97.12 82 ASN A CA 1
ATOM 688 C C . ASN A 1 82 ? -4.786 4.369 -1.855 1.00 97.12 82 ASN A C 1
ATOM 690 O O . ASN A 1 82 ? -5.728 4.688 -1.129 1.00 97.12 82 ASN A O 1
ATOM 694 N N . CYS A 1 83 ? -4.689 3.141 -2.373 1.00 95.69 83 CYS A N 1
ATOM 695 C CA . CYS A 1 83 ? -5.641 2.079 -2.037 1.00 95.69 83 CYS A CA 1
ATOM 696 C C . CYS A 1 83 ? -5.619 1.768 -0.530 1.00 95.69 83 CYS A C 1
ATOM 698 O O . CYS A 1 83 ? -6.679 1.590 0.076 1.00 95.69 83 CYS A O 1
ATOM 700 N N . LEU A 1 84 ? -4.431 1.755 0.083 1.00 94.06 84 LEU A N 1
ATOM 701 C CA . LEU A 1 84 ? -4.265 1.541 1.521 1.00 94.06 84 LEU A CA 1
ATOM 702 C C . LEU A 1 84 ? -4.903 2.679 2.324 1.00 94.06 84 LEU A C 1
ATOM 704 O O . LEU A 1 84 ? -5.728 2.414 3.197 1.00 94.06 84 LEU A O 1
ATOM 708 N N . ARG A 1 85 ? -4.591 3.936 1.982 1.00 96.25 85 ARG A N 1
ATOM 709 C CA . ARG A 1 85 ? -5.179 5.127 2.609 1.00 96.25 85 ARG A CA 1
ATOM 710 C C . ARG A 1 85 ? -6.702 5.087 2.568 1.00 96.25 85 ARG A C 1
ATOM 712 O O . ARG A 1 85 ? -7.339 5.221 3.606 1.00 96.25 85 ARG A O 1
ATOM 719 N N . ASN A 1 86 ? -7.275 4.866 1.387 1.00 97.75 86 ASN A N 1
ATOM 720 C CA . ASN A 1 86 ? -8.725 4.847 1.210 1.00 97.75 86 ASN A CA 1
ATOM 721 C C . ASN A 1 86 ? -9.376 3.728 2.026 1.00 97.75 86 ASN A C 1
ATOM 723 O O . ASN A 1 86 ? -10.413 3.950 2.638 1.00 97.75 86 ASN A O 1
ATOM 727 N N . THR A 1 87 ? -8.747 2.549 2.088 1.00 96.00 87 THR A N 1
ATOM 728 C CA . THR A 1 87 ? -9.240 1.452 2.935 1.00 96.00 87 THR A CA 1
ATOM 729 C C . THR A 1 87 ? -9.255 1.863 4.404 1.00 96.00 87 THR A C 1
ATOM 731 O O . THR A 1 87 ? -10.263 1.698 5.073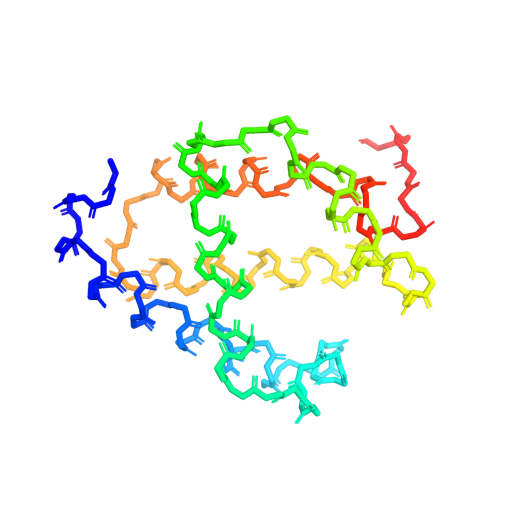 1.00 96.00 87 THR A O 1
ATOM 734 N N . LEU A 1 88 ? -8.166 2.441 4.913 1.00 95.00 88 LEU A N 1
ATOM 735 C CA . LEU A 1 88 ? -8.080 2.847 6.316 1.00 95.00 88 LEU A CA 1
ATOM 736 C C . LEU A 1 88 ? -9.110 3.929 6.683 1.00 95.00 88 LEU A C 1
ATOM 738 O O . LEU A 1 88 ? -9.708 3.851 7.755 1.00 95.00 88 LEU A O 1
ATOM 742 N N . ILE A 1 89 ? -9.345 4.897 5.789 1.00 97.69 89 ILE A N 1
ATOM 743 C CA . ILE A 1 89 ? -10.379 5.932 5.961 1.00 97.69 89 ILE A CA 1
ATOM 744 C C . ILE A 1 89 ? -11.772 5.294 6.034 1.00 97.69 89 ILE A C 1
ATOM 746 O O . ILE A 1 89 ? -12.550 5.614 6.930 1.00 97.69 89 ILE A O 1
ATOM 750 N N . GLU A 1 90 ? -12.088 4.384 5.110 1.00 97.75 90 GLU A N 1
ATOM 751 C CA . GLU A 1 90 ? -13.387 3.699 5.060 1.00 97.75 90 GLU A CA 1
ATOM 752 C C . GLU A 1 90 ? -13.643 2.827 6.299 1.00 97.75 90 GLU A C 1
ATOM 754 O O . GLU A 1 90 ? -14.781 2.734 6.757 1.00 97.75 90 GLU A O 1
ATOM 759 N N . GLU A 1 91 ? -12.589 2.250 6.882 1.00 95.44 91 GLU A N 1
ATOM 760 C CA . GLU A 1 91 ? -12.665 1.459 8.117 1.00 95.44 91 GLU A CA 1
ATOM 761 C C . GLU A 1 91 ? -12.641 2.304 9.402 1.00 95.44 91 GLU A C 1
ATOM 763 O O . GLU A 1 91 ? -12.669 1.755 10.504 1.00 95.44 91 GLU A O 1
ATOM 768 N N . GLY A 1 92 ? -12.606 3.636 9.289 1.00 96.06 92 GLY A N 1
ATOM 769 C CA . GLY A 1 92 ? -12.665 4.542 10.436 1.00 96.06 92 GLY A CA 1
ATOM 770 C C . GLY A 1 92 ? -11.379 4.594 11.264 1.00 96.06 92 GLY A C 1
ATOM 771 O O . GLY A 1 92 ? -11.429 4.901 12.457 1.00 96.06 92 GLY A O 1
ATOM 772 N N . VAL A 1 93 ? -10.228 4.290 10.659 1.00 94.81 93 VAL A N 1
ATOM 773 C CA . VAL A 1 93 ? -8.922 4.493 11.299 1.00 94.81 93 VAL A CA 1
ATOM 774 C C . VAL A 1 93 ? -8.657 5.992 11.431 1.00 94.81 93 VAL A C 1
ATOM 776 O O . VAL A 1 93 ? -8.943 6.769 10.522 1.00 94.81 93 VAL A O 1
ATOM 779 N N . GLU A 1 94 ? -8.116 6.421 12.570 1.00 95.69 94 GLU A N 1
ATOM 780 C CA . GLU A 1 94 ? -7.824 7.837 12.790 1.00 95.69 94 GLU A CA 1
ATOM 781 C C . GLU A 1 94 ? -6.707 8.341 11.875 1.00 95.69 94 GLU A C 1
ATOM 783 O O . GLU A 1 94 ? -5.698 7.664 11.688 1.00 95.69 94 GLU A O 1
ATOM 788 N N . GLU A 1 95 ? -6.838 9.574 11.380 1.00 95.12 95 GLU A N 1
ATOM 789 C CA . GLU A 1 95 ? -5.890 10.176 10.430 1.00 95.12 95 GLU A CA 1
ATOM 790 C C . GLU A 1 95 ? -4.434 10.157 10.931 1.00 95.12 95 GLU A C 1
ATOM 792 O O . GLU A 1 95 ? -3.510 9.959 10.147 1.00 95.12 95 GLU A O 1
ATOM 797 N N . SER A 1 96 ? -4.214 10.309 12.241 1.00 92.75 96 SER A N 1
ATOM 798 C CA . SER A 1 96 ? -2.880 10.214 12.850 1.00 92.75 96 SER A CA 1
ATOM 799 C C . SER A 1 96 ? -2.270 8.816 12.705 1.00 92.75 96 SER A C 1
ATOM 801 O O . SER A 1 96 ? -1.096 8.690 12.359 1.00 92.75 96 SER A O 1
ATOM 803 N N . ASP A 1 97 ? -3.064 7.766 12.910 1.00 91.69 97 ASP A N 1
ATOM 804 C CA . ASP A 1 97 ? -2.633 6.380 12.729 1.00 91.69 97 ASP A CA 1
ATOM 805 C C . ASP A 1 97 ? -2.471 6.049 11.235 1.00 91.69 97 ASP A C 1
ATOM 807 O O . ASP A 1 97 ? -1.525 5.354 10.862 1.00 91.69 97 ASP A O 1
ATOM 811 N N . ILE A 1 98 ? -3.328 6.596 10.362 1.00 93.00 98 ILE A N 1
ATOM 812 C CA . ILE A 1 98 ? -3.179 6.487 8.901 1.00 93.00 98 ILE A CA 1
ATOM 813 C C . ILE A 1 98 ? -1.844 7.079 8.456 1.00 93.00 98 ILE A C 1
ATOM 815 O O . ILE A 1 98 ? -1.113 6.435 7.704 1.00 93.00 98 ILE A O 1
ATOM 819 N N . HIS A 1 99 ? -1.508 8.279 8.932 1.00 91.50 99 HIS A N 1
ATOM 820 C CA . HIS A 1 99 ? -0.255 8.944 8.597 1.00 91.50 99 HIS A CA 1
ATOM 821 C C .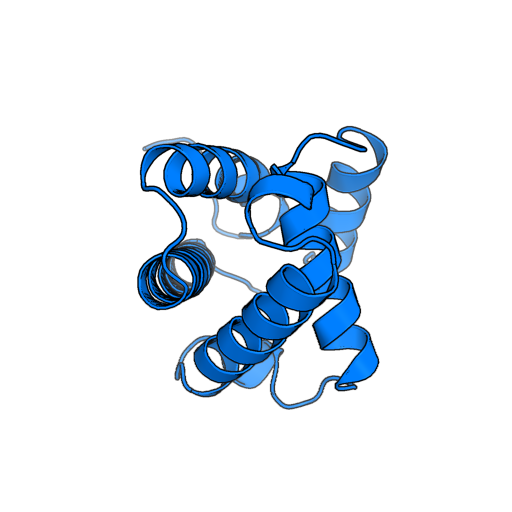 HIS A 1 99 ? 0.958 8.099 8.999 1.00 91.50 99 HIS A C 1
ATOM 823 O O . HIS A 1 99 ? 1.827 7.867 8.165 1.00 91.50 99 HIS A O 1
ATOM 829 N N . LEU A 1 100 ? 0.971 7.559 10.223 1.00 89.12 100 LEU A N 1
ATOM 830 C CA . LEU A 1 100 ? 2.048 6.686 10.706 1.00 89.12 100 LEU A CA 1
ATOM 831 C C . LEU A 1 100 ? 2.200 5.417 9.855 1.00 89.12 100 LEU A C 1
ATOM 833 O O . LEU A 1 100 ? 3.314 5.028 9.503 1.00 89.12 100 LEU A O 1
ATOM 837 N N . ILE A 1 101 ? 1.085 4.769 9.501 1.00 88.12 101 ILE A N 1
ATOM 838 C CA . ILE A 1 101 ? 1.105 3.571 8.652 1.00 88.12 101 ILE A CA 1
ATOM 839 C C . ILE A 1 101 ? 1.646 3.917 7.260 1.00 88.12 101 ILE A C 1
ATOM 841 O O . ILE A 1 101 ? 2.499 3.196 6.744 1.00 88.12 101 ILE A O 1
ATOM 845 N N . LEU A 1 102 ? 1.177 5.009 6.651 1.00 90.12 102 LEU A N 1
ATOM 846 C CA . LEU A 1 102 ? 1.588 5.417 5.306 1.00 90.12 102 LEU A CA 1
ATOM 847 C C . LEU A 1 102 ? 3.034 5.903 5.248 1.00 90.12 102 LEU A C 1
ATOM 849 O O . LEU A 1 102 ? 3.721 5.560 4.295 1.00 90.12 102 LEU A O 1
ATOM 853 N N . GLU A 1 103 ? 3.510 6.648 6.245 1.00 89.25 103 GLU A N 1
ATOM 854 C CA . GLU A 1 103 ? 4.920 7.038 6.361 1.00 89.25 103 GLU A CA 1
ATOM 855 C C . GLU A 1 103 ? 5.802 5.788 6.414 1.00 89.25 103 GLU A C 1
ATOM 857 O O . GLU A 1 103 ? 6.768 5.640 5.660 1.00 89.25 103 GLU A O 1
ATOM 862 N N . ARG A 1 104 ? 5.413 4.823 7.251 1.00 86.50 104 ARG A N 1
ATOM 863 C CA . ARG A 1 104 ? 6.161 3.584 7.406 1.00 86.50 104 ARG A CA 1
ATOM 864 C C . ARG A 1 104 ? 6.157 2.734 6.139 1.00 86.50 104 ARG A C 1
ATOM 866 O O . ARG A 1 104 ? 7.211 2.245 5.746 1.00 86.50 104 ARG A O 1
ATOM 873 N N . VAL A 1 105 ? 5.006 2.561 5.494 1.00 87.06 105 VAL A N 1
ATOM 874 C CA . VAL A 1 105 ? 4.909 1.836 4.219 1.00 87.06 105 VAL A CA 1
ATOM 875 C C . VAL A 1 105 ? 5.678 2.571 3.125 1.00 87.06 105 VAL A C 1
ATOM 877 O O . VAL A 1 105 ? 6.420 1.941 2.379 1.00 87.06 105 VAL A O 1
ATOM 880 N N . GLY A 1 106 ? 5.550 3.896 3.070 1.00 88.69 106 GLY A N 1
ATOM 881 C CA . GLY A 1 106 ? 6.243 4.763 2.124 1.00 88.69 106 GLY A CA 1
ATOM 882 C C . GLY A 1 106 ? 7.760 4.654 2.211 1.00 88.69 106 GLY A C 1
ATOM 883 O O . GLY A 1 106 ? 8.415 4.695 1.177 1.00 88.69 106 GLY A O 1
ATOM 884 N N . SER A 1 107 ? 8.313 4.399 3.403 1.00 87.94 107 SER A N 1
ATOM 885 C CA . SER A 1 107 ? 9.758 4.191 3.580 1.00 87.94 107 SER A CA 1
ATOM 886 C C . SER A 1 107 ? 10.334 2.991 2.811 1.00 87.94 107 SER A C 1
ATOM 888 O O . SER A 1 107 ? 11.550 2.892 2.681 1.00 87.94 107 SER A O 1
ATOM 890 N N . TYR A 1 108 ? 9.482 2.101 2.285 1.00 87.31 108 TYR A N 1
ATOM 891 C CA . TYR A 1 108 ? 9.888 0.956 1.466 1.00 87.31 108 TYR A CA 1
ATOM 892 C C . TYR A 1 108 ? 9.868 1.215 -0.047 1.00 87.31 108 TYR A C 1
ATOM 894 O O . TYR A 1 108 ? 10.141 0.296 -0.821 1.00 87.31 108 TYR A O 1
ATOM 902 N N . SER A 1 109 ? 9.530 2.429 -0.493 1.00 91.31 109 SER A N 1
ATOM 903 C CA . SER A 1 109 ? 9.411 2.777 -1.917 1.00 91.31 109 SER A CA 1
ATOM 904 C C . SER A 1 109 ? 10.654 2.393 -2.725 1.00 91.31 109 SER A C 1
ATOM 906 O O . SER A 1 109 ? 10.523 1.731 -3.750 1.00 91.31 109 SER A O 1
ATOM 908 N N . SER A 1 110 ? 11.851 2.699 -2.221 1.00 91.50 110 SER A N 1
ATOM 909 C CA . SER A 1 110 ? 13.129 2.407 -2.886 1.00 91.50 110 SER A CA 1
ATOM 910 C C . SER A 1 110 ? 13.500 0.921 -2.935 1.00 91.50 110 SER A C 1
ATOM 912 O O . SER A 1 110 ? 14.405 0.535 -3.672 1.00 91.50 110 SER A O 1
ATOM 914 N N . GLN A 1 111 ? 12.823 0.061 -2.167 1.00 90.81 111 GLN A N 1
ATOM 915 C CA . GLN A 1 111 ? 12.971 -1.396 -2.274 1.00 90.81 111 GLN A CA 1
ATOM 916 C C . GLN A 1 111 ? 11.941 -2.031 -3.213 1.00 90.81 111 GLN A C 1
ATOM 918 O O . GLN A 1 111 ? 12.120 -3.184 -3.598 1.00 90.81 111 GLN A O 1
ATOM 923 N N . VAL A 1 112 ? 10.858 -1.322 -3.543 1.00 90.69 112 VAL A N 1
ATOM 924 C CA . VAL A 1 112 ? 9.725 -1.872 -4.302 1.00 90.69 112 VAL A CA 1
ATOM 925 C C . VAL A 1 112 ? 9.658 -1.322 -5.721 1.00 90.69 112 VAL A C 1
ATOM 927 O O . VAL A 1 112 ? 9.407 -2.091 -6.644 1.00 90.69 112 VAL A O 1
ATOM 930 N N . ALA A 1 113 ? 9.839 -0.014 -5.894 1.00 93.62 113 ALA A N 1
ATOM 931 C CA . ALA A 1 113 ? 9.784 0.643 -7.191 1.00 93.62 113 ALA A CA 1
ATOM 932 C C . ALA A 1 113 ? 11.158 0.590 -7.873 1.00 93.62 113 ALA A C 1
ATOM 934 O O . ALA A 1 113 ? 12.153 1.056 -7.323 1.00 93.62 113 ALA A O 1
ATOM 935 N N . GLU A 1 114 ? 11.209 0.017 -9.075 1.00 93.19 114 GLU A N 1
ATOM 936 C CA . GLU A 1 114 ? 12.454 -0.160 -9.836 1.00 93.19 114 GLU A CA 1
ATOM 937 C C . GLU A 1 114 ? 12.912 1.130 -10.528 1.00 93.19 114 GLU A C 1
ATOM 939 O O . GLU A 1 114 ? 14.101 1.312 -10.774 1.00 93.19 114 GLU A O 1
ATOM 944 N N . ASP A 1 115 ? 11.977 2.034 -10.817 1.00 92.69 115 ASP A N 1
ATOM 945 C CA . ASP A 1 115 ? 12.221 3.373 -11.360 1.00 92.69 115 ASP A CA 1
ATOM 946 C C . ASP A 1 115 ? 12.285 4.448 -10.261 1.00 92.69 115 ASP A C 1
ATOM 948 O O . ASP A 1 115 ? 12.151 5.637 -10.551 1.00 92.69 115 ASP A O 1
ATOM 952 N N . TYR A 1 116 ? 12.468 4.041 -8.999 1.00 86.25 116 TYR A N 1
ATOM 953 C CA . TYR A 1 116 ? 12.630 4.978 -7.896 1.00 86.25 116 TYR A CA 1
ATOM 954 C C . TYR A 1 116 ? 13.868 5.857 -8.117 1.00 86.25 116 TYR A C 1
ATOM 956 O O . TYR A 1 116 ? 14.986 5.353 -8.247 1.00 86.25 116 TYR A O 1
ATOM 964 N N . ASP A 1 117 ? 13.664 7.172 -8.103 1.00 78.38 117 ASP A N 1
ATOM 965 C CA . ASP A 1 117 ? 14.720 8.178 -8.137 1.00 78.38 117 ASP A CA 1
ATOM 966 C C . ASP A 1 117 ? 14.581 9.079 -6.903 1.00 78.38 117 ASP A C 1
ATOM 968 O O . ASP A 1 117 ? 13.520 9.656 -6.664 1.00 78.38 117 ASP A O 1
ATOM 972 N N . ASP A 1 118 ? 15.653 9.197 -6.119 1.00 65.06 118 ASP A N 1
ATOM 973 C CA . ASP A 1 118 ? 15.712 9.968 -4.863 1.00 65.06 118 ASP A CA 1
ATOM 974 C C . ASP A 1 118 ? 15.744 11.497 -5.110 1.00 65.06 118 ASP A C 1
ATOM 976 O O . ASP A 1 118 ? 15.905 12.284 -4.180 1.00 65.06 118 ASP A O 1
ATOM 980 N N . ASN A 1 119 ? 15.631 11.931 -6.372 1.00 48.09 119 ASN A N 1
ATOM 981 C CA . ASN A 1 119 ? 15.780 13.321 -6.817 1.00 48.09 119 ASN A CA 1
ATOM 982 C C . ASN A 1 119 ? 14.488 14.175 -6.788 1.00 48.09 119 ASN A C 1
ATOM 984 O O . ASN A 1 119 ? 14.431 15.192 -7.487 1.00 48.09 119 ASN A O 1
ATOM 988 N N . TYR A 1 120 ? 13.477 13.821 -5.984 1.00 43.50 120 TYR A N 1
ATOM 989 C CA . TYR A 1 120 ? 12.276 14.650 -5.762 1.00 43.50 120 TYR A CA 1
ATOM 990 C C . TYR A 1 120 ? 11.996 14.932 -4.285 1.00 43.50 120 TYR A C 1
ATOM 992 O O . TYR A 1 120 ? 11.850 13.965 -3.508 1.00 43.50 120 TYR A O 1
#